Protein AF-E2BLA9-F1 (afdb_monomer_lite)

Sequence (114 aa):
MPVQHEDEDEDHLRWKQNCNKCFEEPPFKMKCKNIPESCQATRILGRRYTLTTTSHKYLEIGLNVQSVSVVEIVLGDNRGKQLTLRIDTWGKLMENRGAIQRLLEVSKPSYFLL

Secondary structure (DSSP, 8-state):
-------SHHHHHHHHHHHHHTT-------------TT----EEEEEEEE-STT--EEEEEEEE-SSS-EEEEEEEETTS-EEEEPHHHHHHHHHTHHHHHHHHHHTS-S----

Radius of gyration: 19.77 Å; chains: 1; bounding box: 48×28×63 Å

pLDDT: mean 71.31, std 21.33, range [37.12, 95.44]

Structure (mmCIF, N/CA/C/O backbone):
data_AF-E2BLA9-F1
#
_entry.id   AF-E2BLA9-F1
#
loop_
_atom_site.group_PDB
_atom_site.id
_atom_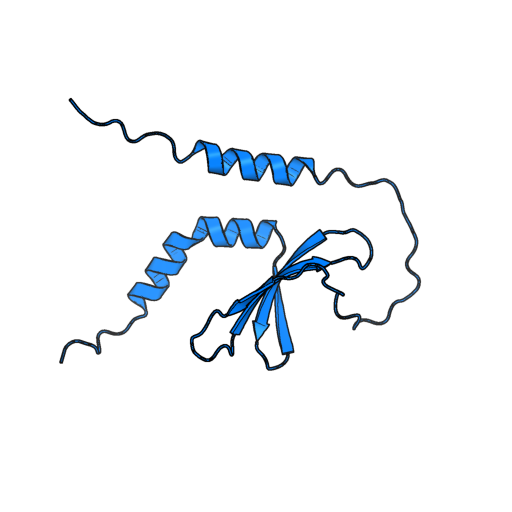site.type_symbol
_atom_site.label_atom_id
_atom_site.label_alt_id
_atom_site.label_comp_id
_atom_site.label_asym_id
_atom_site.label_entity_id
_atom_site.label_seq_id
_atom_site.pdbx_PDB_ins_code
_atom_site.Cartn_x
_atom_site.Cartn_y
_atom_site.Cartn_z
_atom_site.occupancy
_atom_site.B_iso_or_equiv
_atom_site.auth_seq_id
_atom_site.auth_comp_id
_atom_site.auth_asym_id
_atom_site.auth_atom_id
_atom_site.pdbx_PDB_model_num
ATOM 1 N N . MET A 1 1 ? 31.770 11.063 27.286 1.00 38.69 1 MET A N 1
ATOM 2 C CA . MET A 1 1 ? 31.932 11.026 25.817 1.00 38.69 1 MET A CA 1
ATOM 3 C C . MET A 1 1 ? 30.541 11.089 25.205 1.00 38.69 1 MET A C 1
ATOM 5 O O . MET A 1 1 ? 29.700 10.338 25.691 1.00 38.69 1 MET A O 1
ATOM 9 N N . PRO A 1 2 ? 30.247 11.994 24.257 1.00 37.59 2 PRO A N 1
ATOM 10 C CA . PRO A 1 2 ? 28.934 12.047 23.627 1.00 37.59 2 PRO A CA 1
ATOM 11 C C . PRO A 1 2 ? 28.841 10.948 22.561 1.00 37.59 2 PRO A C 1
ATOM 13 O O . PRO A 1 2 ? 29.771 10.763 21.778 1.00 37.59 2 PRO A O 1
ATOM 16 N N . VAL A 1 3 ? 27.741 10.198 22.568 1.00 42.75 3 VAL A N 1
ATOM 17 C CA . VAL A 1 3 ? 27.411 9.227 21.520 1.00 42.75 3 VAL A CA 1
ATOM 18 C C . VAL A 1 3 ? 26.895 10.028 20.331 1.00 42.75 3 VAL A C 1
ATOM 20 O O . VAL A 1 3 ? 25.857 10.678 20.432 1.00 42.75 3 VAL A O 1
ATOM 23 N N . GLN A 1 4 ? 27.661 10.039 19.243 1.00 42.09 4 GLN A N 1
ATOM 24 C CA . GLN A 1 4 ? 27.225 10.602 17.971 1.00 42.09 4 GLN A CA 1
ATOM 25 C C . GLN A 1 4 ? 26.134 9.689 17.410 1.00 42.09 4 GLN A C 1
ATOM 27 O O . GLN A 1 4 ? 26.346 8.489 17.249 1.00 42.09 4 GLN A O 1
ATOM 32 N N . HIS A 1 5 ? 24.952 10.260 17.197 1.00 50.66 5 HIS A N 1
ATOM 33 C CA . HIS A 1 5 ? 23.835 9.625 16.516 1.00 50.66 5 HIS A CA 1
ATOM 34 C C . HIS A 1 5 ? 23.743 10.278 15.141 1.00 50.66 5 HIS A C 1
ATOM 36 O O . HIS A 1 5 ? 23.049 11.271 14.958 1.00 50.66 5 HIS A O 1
ATOM 42 N N . GLU A 1 6 ? 24.506 9.755 14.197 1.00 51.50 6 GLU A N 1
ATOM 43 C CA . GLU A 1 6 ? 24.496 10.148 12.791 1.00 51.50 6 GLU A CA 1
ATOM 44 C C . GLU A 1 6 ? 24.567 8.824 12.028 1.00 51.50 6 GLU A C 1
ATOM 46 O O . GLU A 1 6 ? 25.420 8.025 12.393 1.00 51.50 6 GLU A O 1
ATOM 51 N N . ASP A 1 7 ? 23.585 8.551 11.149 1.00 45.03 7 ASP A N 1
ATOM 52 C CA . ASP A 1 7 ? 23.607 7.559 10.038 1.00 45.03 7 ASP A CA 1
ATOM 53 C C . ASP A 1 7 ? 22.190 7.109 9.563 1.00 45.03 7 ASP A C 1
ATOM 55 O O . ASP A 1 7 ? 22.020 5.996 9.069 1.00 45.03 7 ASP A O 1
ATOM 59 N N . GLU A 1 8 ? 21.131 7.934 9.659 1.00 51.69 8 GLU A N 1
ATOM 60 C CA . GLU A 1 8 ? 19.792 7.557 9.129 1.00 51.69 8 GLU A CA 1
ATOM 61 C C . GLU A 1 8 ? 19.390 8.244 7.804 1.00 51.69 8 GLU A C 1
ATOM 63 O O . GLU A 1 8 ? 18.406 7.848 7.176 1.00 51.69 8 GLU A O 1
ATOM 68 N N . ASP A 1 9 ? 20.167 9.211 7.307 1.00 52.00 9 ASP A N 1
ATOM 69 C CA . ASP A 1 9 ? 19.772 10.014 6.135 1.00 52.00 9 ASP A CA 1
ATOM 70 C C . ASP A 1 9 ? 20.245 9.435 4.784 1.00 52.00 9 ASP A C 1
ATOM 72 O O . ASP A 1 9 ? 19.664 9.713 3.729 1.00 52.00 9 ASP A O 1
ATOM 76 N N . GLU A 1 10 ? 21.271 8.582 4.787 1.00 49.28 10 GLU A N 1
ATOM 77 C CA . GLU A 1 10 ? 21.926 8.103 3.561 1.00 49.28 10 GLU A CA 1
ATOM 78 C C . GLU A 1 10 ? 21.177 6.935 2.897 1.00 49.28 10 GLU A C 1
ATOM 80 O O . GLU A 1 10 ? 21.082 6.839 1.666 1.00 49.28 10 GLU A O 1
ATOM 85 N N . ASP A 1 11 ? 20.518 6.104 3.706 1.00 52.91 11 ASP A N 1
ATOM 86 C CA . ASP A 1 11 ? 19.618 5.057 3.224 1.00 52.91 11 ASP A CA 1
ATOM 87 C C . ASP A 1 11 ? 18.430 5.656 2.455 1.00 52.91 11 ASP A C 1
ATOM 89 O O . ASP A 1 11 ? 18.039 5.132 1.410 1.00 52.91 11 ASP A O 1
ATOM 93 N N . HIS A 1 12 ? 17.903 6.803 2.887 1.00 49.88 12 HIS A N 1
ATOM 94 C CA . HIS A 1 12 ? 16.748 7.437 2.250 1.00 49.88 12 HIS A CA 1
ATOM 95 C C . HIS A 1 12 ? 17.069 7.975 0.838 1.00 49.88 12 HIS A C 1
ATOM 97 O O . HIS A 1 12 ? 16.241 7.879 -0.077 1.00 49.88 12 HIS A O 1
ATOM 103 N N . LEU A 1 13 ? 18.290 8.484 0.613 1.00 48.28 13 LEU A N 1
ATOM 104 C CA . LEU A 1 13 ? 18.744 8.908 -0.719 1.00 48.28 13 LEU A CA 1
ATOM 105 C C . LEU A 1 13 ? 19.037 7.722 -1.648 1.00 48.28 13 LEU A C 1
ATOM 107 O O . LEU A 1 13 ? 18.740 7.794 -2.848 1.00 48.28 13 LEU A O 1
ATOM 111 N N . ARG A 1 14 ? 19.564 6.616 -1.108 1.00 41.25 14 ARG A N 1
ATOM 112 C CA . ARG A 1 14 ? 19.917 5.423 -1.892 1.00 41.25 14 ARG A CA 1
ATOM 113 C C . ARG A 1 14 ? 18.697 4.783 -2.563 1.00 41.25 14 ARG A C 1
ATOM 115 O O . ARG A 1 14 ? 18.773 4.388 -3.728 1.00 41.25 14 ARG A O 1
ATOM 122 N N . TRP A 1 15 ? 17.548 4.739 -1.884 1.00 39.53 15 TRP A N 1
ATOM 123 C CA . TRP A 1 15 ? 16.297 4.236 -2.477 1.00 39.53 15 TRP A CA 1
ATOM 124 C C . TRP A 1 15 ? 15.779 5.142 -3.601 1.00 39.53 15 TRP A C 1
ATOM 126 O O . TRP A 1 15 ? 15.344 4.649 -4.646 1.00 39.53 15 TRP A O 1
ATOM 136 N N . LYS A 1 16 ? 15.876 6.465 -3.423 1.00 41.22 16 LYS A N 1
ATOM 137 C CA . LYS A 1 16 ? 15.420 7.463 -4.404 1.00 41.22 16 LYS A CA 1
ATOM 138 C C . LYS A 1 16 ? 16.200 7.376 -5.721 1.00 41.22 16 LYS A C 1
ATOM 140 O O . LYS A 1 16 ? 15.602 7.446 -6.792 1.00 41.22 16 LYS A O 1
ATOM 145 N N . GLN A 1 17 ? 17.518 7.167 -5.655 1.00 46.84 17 GLN A N 1
ATOM 146 C CA . GLN A 1 17 ? 18.362 7.002 -6.847 1.00 46.84 17 GLN A CA 1
ATOM 147 C C . GLN A 1 17 ? 18.145 5.658 -7.555 1.00 46.84 17 GLN A C 1
ATOM 149 O O . GLN A 1 17 ? 18.127 5.616 -8.786 1.00 46.84 17 GLN A O 1
ATOM 154 N N . ASN A 1 18 ? 17.925 4.571 -6.809 1.00 41.34 18 ASN A N 1
ATOM 155 C CA . ASN A 1 18 ? 17.718 3.252 -7.410 1.00 41.34 18 ASN A CA 1
ATOM 156 C C . ASN A 1 18 ? 16.373 3.154 -8.158 1.00 41.34 18 ASN A C 1
ATOM 158 O O . ASN A 1 18 ? 16.286 2.499 -9.192 1.00 41.34 18 ASN A O 1
ATOM 162 N N . CYS A 1 19 ? 15.344 3.870 -7.690 1.00 48.12 19 CYS A N 1
ATOM 163 C CA . CYS A 1 19 ? 14.040 3.935 -8.356 1.00 48.12 19 CYS A CA 1
ATOM 164 C C . CYS A 1 19 ? 14.113 4.625 -9.729 1.00 48.12 19 CYS A C 1
ATOM 166 O O . CYS A 1 19 ? 13.494 4.163 -10.682 1.00 48.12 19 CYS A O 1
ATOM 168 N N . ASN A 1 20 ? 14.922 5.682 -9.855 1.00 42.53 20 ASN A N 1
ATOM 169 C CA . ASN A 1 20 ? 15.089 6.406 -11.119 1.00 42.53 20 ASN A CA 1
ATOM 170 C C . ASN A 1 20 ? 15.901 5.611 -12.154 1.00 42.53 20 ASN A C 1
ATOM 172 O O . ASN A 1 20 ? 15.654 5.736 -13.350 1.00 42.53 20 ASN A O 1
ATOM 176 N N . LYS A 1 21 ? 16.850 4.775 -11.712 1.00 37.12 21 LYS A N 1
ATOM 177 C CA . LYS A 1 21 ? 17.720 3.992 -12.606 1.00 37.12 21 LYS A CA 1
ATOM 178 C C . LYS A 1 21 ? 17.000 2.816 -13.284 1.00 37.12 21 LYS A C 1
ATOM 180 O O . LYS A 1 21 ? 17.413 2.389 -14.354 1.00 37.12 21 LYS A O 1
ATOM 185 N N . CYS A 1 22 ? 15.915 2.305 -12.700 1.00 43.59 22 CYS A N 1
ATOM 186 C CA . CYS A 1 22 ? 15.114 1.222 -13.287 1.00 43.59 22 CYS A CA 1
ATOM 187 C C . CYS A 1 22 ? 14.091 1.695 -14.340 1.00 43.59 22 CYS A C 1
ATOM 189 O O . CYS A 1 22 ? 13.369 0.865 -14.885 1.00 43.59 22 CYS A O 1
ATOM 191 N N . PHE A 1 23 ? 14.015 3.003 -14.612 1.00 43.12 23 PHE A N 1
ATOM 192 C CA . PHE A 1 23 ? 13.026 3.631 -15.496 1.00 43.12 23 PHE A CA 1
ATOM 193 C C . PHE A 1 23 ? 13.605 4.102 -16.843 1.00 43.12 23 PHE A C 1
ATOM 195 O O . PHE A 1 23 ? 13.030 4.979 -17.485 1.00 43.12 23 PHE A O 1
ATOM 202 N N . GLU A 1 24 ? 14.715 3.525 -17.313 1.00 41.25 24 GLU A N 1
ATOM 203 C CA . GLU A 1 24 ? 15.060 3.668 -18.732 1.00 41.25 24 GLU A CA 1
ATOM 204 C C . GLU A 1 24 ? 14.022 2.904 -19.569 1.00 41.25 24 GLU A C 1
ATOM 206 O O . GLU A 1 24 ? 13.953 1.674 -19.546 1.00 41.25 24 GLU A O 1
ATOM 211 N N . GLU A 1 25 ? 13.149 3.653 -20.251 1.00 47.97 25 GLU A N 1
ATOM 212 C CA . GLU A 1 25 ? 12.083 3.116 -21.098 1.00 47.97 25 GLU A CA 1
ATOM 213 C C . GLU A 1 25 ? 12.666 2.193 -22.189 1.00 47.97 25 GLU A C 1
ATOM 215 O O . GLU A 1 25 ? 13.474 2.642 -23.008 1.00 47.97 25 GLU A O 1
ATOM 220 N N . PRO A 1 26 ? 12.250 0.914 -22.276 1.00 51.53 26 PRO A N 1
ATOM 221 C CA . PRO A 1 26 ? 12.643 0.056 -23.387 1.00 51.53 26 PRO A CA 1
ATOM 222 C C . PRO A 1 26 ? 11.980 0.540 -24.690 1.00 51.53 26 PRO A C 1
ATOM 224 O O . PRO A 1 26 ? 10.782 0.844 -24.692 1.00 51.53 26 PRO A O 1
ATOM 227 N N . PRO A 1 27 ? 12.681 0.541 -25.839 1.00 46.47 27 PRO A N 1
ATOM 228 C CA . PRO A 1 27 ? 12.143 1.055 -27.089 1.00 46.47 27 PRO A CA 1
ATOM 229 C C . PRO A 1 27 ? 11.333 -0.032 -27.806 1.00 46.47 27 PRO A C 1
ATOM 231 O O . PRO A 1 27 ? 11.725 -0.499 -28.869 1.00 46.47 27 PRO A O 1
ATOM 234 N N . PHE A 1 28 ? 10.197 -0.465 -27.258 1.00 48.72 28 PHE A N 1
ATOM 235 C CA . PHE A 1 28 ? 9.350 -1.448 -27.945 1.00 48.72 28 PHE A CA 1
ATOM 236 C C . PHE A 1 28 ? 7.884 -1.021 -27.949 1.00 48.72 28 PHE A C 1
ATOM 238 O O . PHE A 1 28 ? 7.099 -1.326 -27.055 1.00 48.72 28 PHE A O 1
ATOM 245 N N . LYS A 1 29 ? 7.497 -0.307 -29.015 1.00 46.00 29 LYS A N 1
ATOM 246 C CA . LYS A 1 29 ? 6.095 0.006 -29.314 1.00 46.00 29 LYS A CA 1
ATOM 247 C C . LYS A 1 29 ? 5.385 -1.240 -29.843 1.00 46.00 29 LYS A C 1
ATOM 249 O O . LYS A 1 29 ? 5.327 -1.456 -31.051 1.00 46.00 29 LYS A O 1
ATOM 254 N N . MET A 1 30 ? 4.796 -2.031 -28.953 1.00 51.00 30 MET A N 1
ATOM 255 C CA . MET A 1 30 ? 3.826 -3.055 -29.339 1.00 51.00 30 MET A CA 1
ATOM 256 C C . MET A 1 30 ? 2.416 -2.457 -29.240 1.00 51.00 30 MET A C 1
ATOM 258 O O . MET A 1 30 ? 1.978 -2.028 -28.177 1.00 51.00 30 MET A O 1
ATOM 262 N N . LYS A 1 31 ? 1.719 -2.340 -30.378 1.00 37.50 31 LYS A N 1
ATOM 263 C CA . LYS A 1 31 ? 0.366 -1.762 -30.443 1.00 37.50 31 LYS A CA 1
ATOM 264 C C . LYS A 1 31 ? -0.647 -2.707 -29.786 1.00 37.50 31 LYS A C 1
ATOM 266 O O . LYS A 1 31 ? -1.003 -3.724 -30.379 1.00 37.50 31 LYS A O 1
ATOM 271 N N . CYS A 1 32 ? -1.169 -2.329 -28.622 1.00 44.06 32 CYS A N 1
ATOM 272 C CA . CYS A 1 32 ? -2.324 -2.984 -28.013 1.00 44.06 32 CYS A CA 1
ATOM 273 C C . CYS A 1 32 ? -3.599 -2.586 -28.773 1.00 44.06 32 CYS A C 1
ATOM 275 O O . CYS A 1 32 ? -4.022 -1.432 -28.746 1.00 44.06 32 CYS A O 1
ATOM 277 N N . LYS A 1 33 ? -4.201 -3.538 -29.493 1.00 41.78 33 LYS A N 1
ATOM 278 C CA . LYS A 1 33 ? -5.538 -3.381 -30.077 1.00 41.78 33 LYS A CA 1
ATOM 279 C C . LYS A 1 33 ? -6.566 -3.534 -28.951 1.00 41.78 33 LYS A C 1
ATOM 281 O O . LYS A 1 33 ? -6.621 -4.599 -28.353 1.00 41.78 33 LYS A O 1
ATOM 286 N N . ASN A 1 34 ? -7.325 -2.467 -28.685 1.00 52.78 34 ASN A N 1
ATOM 287 C CA . ASN A 1 34 ? -8.587 -2.399 -27.930 1.00 52.78 34 ASN A CA 1
ATOM 288 C C . ASN A 1 34 ? -8.817 -3.533 -26.913 1.00 52.78 34 ASN A C 1
ATOM 290 O O . ASN A 1 34 ? -9.543 -4.485 -27.198 1.00 52.78 34 ASN A O 1
ATOM 294 N N . ILE A 1 35 ? -8.230 -3.412 -25.722 1.00 48.72 35 ILE A N 1
ATOM 295 C CA . ILE A 1 35 ? -8.643 -4.216 -24.568 1.00 48.72 35 ILE A CA 1
ATOM 296 C C . ILE A 1 35 ? -9.747 -3.414 -23.863 1.00 48.72 35 ILE A C 1
ATOM 298 O O . ILE A 1 35 ? -9.485 -2.269 -23.491 1.00 48.72 35 ILE A O 1
ATOM 302 N N . PRO A 1 36 ? -10.974 -3.947 -23.717 1.00 38.69 36 PRO A N 1
ATOM 303 C CA . PRO A 1 36 ? -12.027 -3.256 -22.987 1.00 38.69 36 PRO A CA 1
ATOM 304 C C . PRO A 1 36 ? -11.587 -3.020 -21.538 1.00 38.69 36 PRO A C 1
ATOM 306 O O . PRO A 1 36 ? -10.995 -3.891 -20.897 1.00 38.69 36 PRO A O 1
ATOM 309 N N . GLU A 1 37 ? -11.864 -1.812 -21.053 1.00 50.75 37 GLU A N 1
ATOM 310 C CA . GLU A 1 37 ? -11.577 -1.302 -19.713 1.00 50.75 37 GLU A CA 1
ATOM 311 C C . GLU A 1 37 ? -12.234 -2.157 -18.614 1.00 50.75 37 GLU A C 1
ATOM 313 O O . GLU A 1 37 ? -13.254 -1.782 -18.053 1.00 50.75 37 GLU A O 1
ATOM 318 N N . SER A 1 38 ? -11.667 -3.319 -18.284 1.00 44.19 38 SER A N 1
ATOM 319 C CA . SER A 1 38 ? -11.858 -3.978 -16.982 1.00 44.19 38 SER A CA 1
ATOM 320 C C . SER A 1 38 ? -10.904 -5.154 -16.744 1.00 44.19 38 SER A C 1
ATOM 322 O O . SER A 1 38 ? -11.226 -6.052 -15.958 1.00 44.19 38 SER A O 1
ATOM 324 N N . CYS A 1 39 ? -9.748 -5.222 -17.410 1.00 46.88 39 CYS A N 1
ATOM 325 C CA . CYS A 1 39 ? -8.771 -6.247 -17.060 1.00 46.88 39 CYS A CA 1
ATOM 326 C C . CYS A 1 39 ? -8.206 -5.903 -15.682 1.00 46.88 39 CYS A C 1
ATOM 328 O O . CYS A 1 39 ? -7.276 -5.108 -15.573 1.00 46.88 39 CYS A O 1
ATOM 330 N N . GLN A 1 40 ? -8.788 -6.495 -14.634 1.00 53.81 40 GLN A N 1
ATOM 331 C CA . GLN A 1 40 ? -8.174 -6.584 -13.317 1.00 53.81 40 GLN A CA 1
ATOM 332 C C . GLN A 1 40 ? -6.703 -6.931 -13.541 1.00 53.81 40 GLN A C 1
ATOM 334 O O . GLN A 1 40 ? -6.394 -7.993 -14.090 1.00 53.81 40 GLN A O 1
ATOM 339 N N . ALA A 1 41 ? -5.817 -5.982 -13.235 1.00 57.59 41 ALA A N 1
ATOM 340 C CA . ALA A 1 41 ? -4.382 -6.173 -13.329 1.00 57.59 41 ALA A CA 1
ATOM 341 C C . ALA A 1 41 ? -4.050 -7.506 -12.659 1.00 57.59 41 ALA A C 1
ATOM 343 O O . ALA A 1 41 ? -4.314 -7.689 -11.469 1.00 57.59 41 ALA A O 1
ATOM 344 N N . THR A 1 42 ? -3.570 -8.476 -13.438 1.00 69.75 42 THR A N 1
ATOM 345 C CA . THR A 1 42 ? -3.175 -9.764 -12.873 1.00 69.75 42 THR A CA 1
ATOM 346 C C . THR A 1 42 ? -1.895 -9.509 -12.095 1.00 69.75 42 THR A C 1
ATOM 348 O O . THR A 1 42 ? -0.831 -9.335 -12.689 1.00 69.75 42 THR A O 1
ATOM 351 N N . ARG A 1 43 ? -2.019 -9.413 -10.768 1.00 83.31 43 ARG A N 1
ATOM 352 C CA . ARG A 1 43 ? -0.885 -9.249 -9.863 1.00 83.31 43 ARG A CA 1
ATOM 353 C C . ARG A 1 43 ? -0.357 -10.621 -9.483 1.00 83.31 43 ARG A C 1
ATOM 355 O O . ARG A 1 43 ? -1.044 -11.399 -8.825 1.00 83.31 43 ARG A O 1
ATOM 362 N N . ILE A 1 44 ? 0.863 -10.917 -9.906 1.00 88.00 44 ILE A N 1
ATOM 363 C CA . ILE A 1 44 ? 1.586 -12.120 -9.496 1.00 88.00 44 ILE A CA 1
ATOM 364 C C . ILE A 1 44 ? 2.546 -11.782 -8.359 1.00 88.00 44 ILE A C 1
ATOM 366 O O . ILE A 1 44 ? 2.905 -10.621 -8.156 1.00 88.00 44 ILE A O 1
ATOM 370 N N . LEU A 1 45 ? 2.966 -12.804 -7.608 1.00 88.44 45 LEU A N 1
ATOM 371 C CA . LEU A 1 45 ? 3.893 -12.657 -6.476 1.00 88.44 45 LEU A CA 1
ATOM 372 C C . LEU A 1 45 ? 3.416 -11.630 -5.429 1.00 88.44 45 LEU A C 1
ATOM 374 O O . LEU A 1 45 ? 4.219 -11.037 -4.711 1.00 88.44 45 LEU A O 1
ATOM 378 N N . GLY A 1 46 ? 2.100 -11.410 -5.362 1.00 89.94 46 GLY A N 1
ATOM 379 C CA . GLY A 1 46 ? 1.489 -10.439 -4.473 1.00 89.94 46 GLY A CA 1
ATOM 380 C C . GLY A 1 46 ? 1.484 -10.909 -3.023 1.00 89.94 46 GLY A C 1
ATOM 381 O O . GLY A 1 46 ? 1.195 -12.073 -2.738 1.00 89.94 46 GLY A O 1
ATOM 382 N N . ARG A 1 47 ? 1.742 -9.991 -2.089 1.00 93.88 47 ARG A N 1
ATOM 383 C CA . ARG A 1 47 ? 1.509 -10.202 -0.658 1.00 93.88 47 ARG A CA 1
ATOM 384 C C . ARG A 1 47 ? 0.474 -9.213 -0.142 1.00 93.88 47 ARG A C 1
ATOM 386 O O . ARG A 1 47 ? 0.607 -8.006 -0.336 1.00 93.88 47 ARG A O 1
ATOM 393 N N . ARG A 1 48 ? -0.546 -9.744 0.539 1.00 93.44 48 ARG A N 1
ATOM 394 C CA . ARG A 1 48 ? -1.623 -8.967 1.158 1.00 93.44 48 ARG A CA 1
ATOM 395 C C . ARG A 1 48 ? -1.386 -8.822 2.660 1.00 93.44 48 ARG A C 1
ATOM 397 O O . ARG A 1 48 ? -1.210 -9.815 3.361 1.00 93.44 48 ARG A O 1
ATOM 404 N N . TYR A 1 49 ? -1.430 -7.588 3.142 1.00 94.00 49 TYR A N 1
ATOM 405 C CA . TYR A 1 49 ? -1.271 -7.191 4.536 1.00 94.00 49 TYR A CA 1
ATOM 406 C C . TYR A 1 49 ? -2.587 -6.609 5.046 1.00 94.00 49 TYR A C 1
ATOM 408 O O . TYR A 1 49 ? -3.151 -5.689 4.453 1.00 94.00 49 TYR A O 1
ATOM 416 N N . THR A 1 50 ? -3.107 -7.146 6.143 1.00 95.44 50 THR A N 1
ATOM 417 C CA . THR A 1 50 ? -4.339 -6.654 6.769 1.00 95.44 50 THR A CA 1
ATOM 418 C C . THR A 1 50 ? -4.071 -5.335 7.486 1.00 95.44 50 THR A C 1
ATOM 420 O O . THR A 1 50 ? -3.192 -5.267 8.340 1.00 95.44 50 THR A O 1
ATOM 423 N N . LEU A 1 51 ? -4.846 -4.294 7.175 1.00 92.38 51 LEU A N 1
ATOM 424 C CA . LEU A 1 51 ? -4.688 -2.963 7.787 1.00 92.38 51 LEU A CA 1
ATOM 425 C C . LEU A 1 51 ? -5.601 -2.737 8.997 1.00 92.38 51 LEU A C 1
ATOM 427 O O . LEU A 1 51 ? -5.516 -1.716 9.668 1.00 92.38 51 LEU A O 1
ATOM 431 N N . THR A 1 52 ? -6.527 -3.660 9.242 1.00 90.06 52 THR A N 1
ATOM 432 C CA . THR A 1 52 ? -7.546 -3.558 10.294 1.00 90.06 52 THR A CA 1
ATOM 433 C C . THR A 1 52 ? -7.660 -4.893 11.008 1.00 90.06 52 THR A C 1
ATOM 435 O O . THR A 1 52 ? -7.450 -5.933 10.386 1.00 90.06 52 THR A O 1
ATOM 438 N N . THR A 1 53 ? -8.038 -4.875 12.287 1.00 90.88 53 THR A N 1
ATOM 439 C CA . THR A 1 53 ? -8.285 -6.090 13.087 1.00 90.88 53 THR A CA 1
ATOM 440 C C . THR A 1 53 ? -9.358 -6.975 12.458 1.00 90.88 53 THR A C 1
ATOM 442 O O . THR A 1 53 ? -9.224 -8.192 12.406 1.00 90.88 53 THR A O 1
ATOM 445 N N . THR A 1 54 ? -10.390 -6.355 11.886 1.00 92.44 54 THR A N 1
ATOM 446 C CA . THR A 1 54 ? -11.472 -7.034 11.162 1.00 92.44 54 THR A CA 1
ATOM 447 C C . THR A 1 54 ? -11.070 -7.496 9.762 1.00 92.44 54 THR A C 1
ATOM 449 O O . THR A 1 54 ? -11.887 -8.078 9.053 1.00 92.44 54 THR A O 1
ATOM 452 N N . SER A 1 55 ? -9.832 -7.224 9.329 1.00 88.56 55 SER A N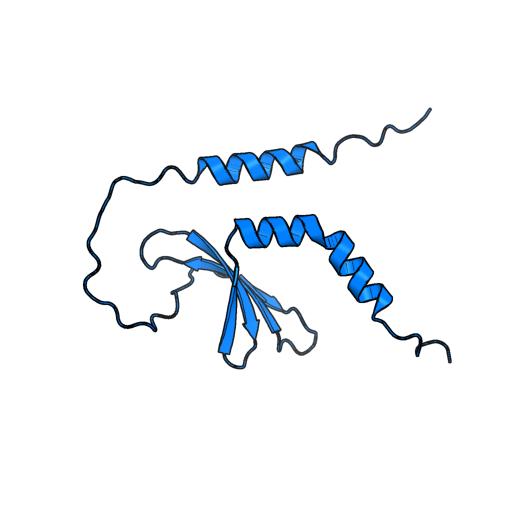 1
ATOM 453 C CA . SER A 1 55 ? -9.307 -7.573 8.002 1.00 88.56 55 SER A CA 1
ATOM 454 C C . SER A 1 55 ? -10.159 -7.060 6.831 1.00 88.56 55 SER A C 1
ATOM 456 O O . SER A 1 55 ? -10.085 -7.594 5.723 1.00 88.56 55 SER A O 1
ATOM 458 N N . HIS A 1 56 ? -10.978 -6.024 7.056 1.00 91.81 56 HIS A N 1
ATOM 459 C CA . HIS A 1 56 ? -11.862 -5.466 6.032 1.00 91.81 56 HIS A CA 1
ATOM 460 C C . HIS A 1 56 ? -11.097 -4.628 5.004 1.00 91.81 56 HIS A C 1
ATOM 462 O O . HIS A 1 56 ? -11.471 -4.600 3.834 1.00 91.81 56 HIS A O 1
ATOM 468 N N . LYS A 1 57 ? -10.025 -3.962 5.449 1.00 94.75 57 LYS A N 1
ATOM 469 C CA . LYS A 1 57 ? -9.094 -3.188 4.620 1.00 94.75 57 LYS A CA 1
ATOM 470 C C . LYS A 1 57 ? -7.746 -3.897 4.522 1.00 94.75 57 LYS A C 1
ATOM 472 O O . LYS A 1 57 ? -7.292 -4.500 5.501 1.00 94.75 57 LYS A O 1
ATOM 477 N N . TYR A 1 58 ? -7.090 -3.769 3.376 1.00 94.25 58 TYR A N 1
ATOM 478 C CA . TYR A 1 58 ? -5.799 -4.389 3.105 1.00 94.25 58 TYR A CA 1
ATOM 479 C C . TYR A 1 58 ? -4.867 -3.488 2.288 1.00 94.25 58 TYR A C 1
ATOM 481 O O . TYR A 1 58 ? -5.311 -2.605 1.556 1.00 94.25 58 TYR A O 1
ATOM 489 N N . LEU A 1 59 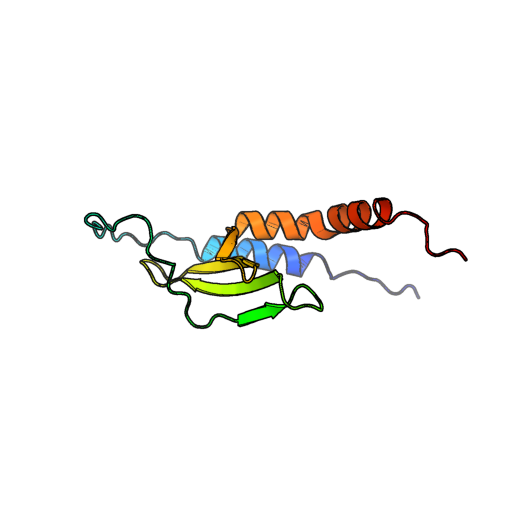? -3.570 -3.753 2.416 1.00 93.69 59 LEU A N 1
ATOM 490 C CA . LEU A 1 59 ? -2.507 -3.295 1.530 1.00 93.69 59 LEU A CA 1
ATOM 491 C C . LEU A 1 59 ? -2.000 -4.507 0.748 1.00 93.69 59 LEU A C 1
ATOM 493 O O . LEU A 1 59 ? -1.693 -5.533 1.346 1.00 93.69 59 LEU A O 1
ATOM 497 N N . GLU A 1 60 ? -1.905 -4.414 -0.566 1.00 93.62 60 GLU A N 1
ATOM 498 C CA . GLU A 1 60 ? -1.356 -5.461 -1.422 1.00 93.62 60 GLU A CA 1
ATOM 499 C C . GLU A 1 60 ? -0.167 -4.910 -2.200 1.00 93.62 60 GLU A C 1
ATOM 501 O O . GLU A 1 60 ? -0.258 -3.837 -2.789 1.00 93.62 60 GLU A O 1
ATOM 506 N N . ILE A 1 61 ? 0.950 -5.633 -2.180 1.00 92.38 61 ILE A N 1
ATOM 507 C CA . ILE A 1 61 ? 2.150 -5.306 -2.957 1.00 92.38 61 ILE A CA 1
ATOM 508 C C . ILE A 1 61 ? 2.410 -6.488 -3.878 1.00 92.38 61 ILE A C 1
ATOM 510 O O . ILE A 1 61 ? 2.553 -7.603 -3.381 1.00 92.38 61 ILE A O 1
ATOM 514 N N . GLY A 1 62 ? 2.459 -6.271 -5.190 1.00 91.00 62 GLY A N 1
ATOM 515 C CA . GLY A 1 62 ? 2.653 -7.342 -6.172 1.00 91.00 62 GLY A CA 1
ATOM 516 C C . GLY A 1 62 ? 3.179 -6.837 -7.510 1.00 91.00 62 GLY A C 1
ATOM 517 O O . GLY A 1 62 ? 3.329 -5.635 -7.706 1.00 91.00 62 GLY A O 1
ATOM 518 N N . LEU A 1 63 ? 3.471 -7.756 -8.432 1.00 89.38 63 LEU A N 1
ATOM 519 C CA . LEU A 1 63 ? 3.915 -7.426 -9.788 1.00 89.38 63 LEU A CA 1
ATOM 520 C C . LEU A 1 63 ? 2.741 -7.484 -10.762 1.00 89.38 63 LEU A C 1
ATOM 522 O O . LEU A 1 63 ? 2.155 -8.550 -10.954 1.00 89.38 63 LEU A O 1
ATOM 526 N N . ASN A 1 64 ? 2.425 -6.366 -11.410 1.00 86.75 64 ASN A N 1
ATOM 527 C CA . ASN A 1 64 ? 1.501 -6.343 -12.540 1.00 86.75 64 ASN A CA 1
ATOM 528 C C . ASN A 1 64 ? 2.252 -6.722 -13.822 1.00 86.75 64 ASN A C 1
ATOM 530 O O . ASN A 1 64 ? 3.254 -6.095 -14.150 1.00 86.75 64 ASN A O 1
ATOM 534 N N . VAL A 1 65 ? 1.759 -7.737 -14.538 1.00 81.88 65 VAL A N 1
ATOM 535 C CA . VAL A 1 65 ? 2.392 -8.304 -15.744 1.00 81.88 65 VAL A CA 1
ATOM 536 C C . VAL A 1 65 ? 1.627 -8.034 -17.046 1.00 81.88 65 VAL A C 1
ATOM 538 O O . VAL A 1 65 ? 1.906 -8.664 -18.060 1.00 81.88 65 VAL A O 1
ATOM 541 N N . GLN A 1 66 ? 0.663 -7.106 -17.064 1.00 74.38 66 GLN A N 1
ATOM 542 C CA . GLN A 1 66 ? -0.162 -6.852 -18.258 1.00 74.38 66 GLN A CA 1
ATOM 543 C C . GLN A 1 66 ? 0.602 -6.314 -19.479 1.00 74.38 66 GLN A C 1
ATOM 545 O O . GLN A 1 66 ? 0.103 -6.433 -20.597 1.00 74.38 66 GLN A O 1
ATOM 550 N N . SER A 1 67 ? 1.780 -5.707 -19.315 1.00 65.25 67 SER A N 1
ATOM 551 C CA . SER A 1 67 ? 2.603 -5.243 -20.450 1.00 65.25 67 SER A CA 1
ATOM 552 C C . SER A 1 67 ? 4.078 -5.111 -20.078 1.00 65.25 67 SER A C 1
ATOM 554 O O . SER A 1 67 ? 4.942 -5.669 -20.744 1.00 65.25 67 SER A O 1
ATOM 556 N N . VAL A 1 68 ? 4.358 -4.408 -18.982 1.00 72.00 68 VAL A N 1
ATOM 557 C CA . VAL A 1 68 ? 5.681 -4.291 -18.362 1.00 72.00 68 VAL A CA 1
ATOM 558 C C . VAL A 1 68 ? 5.516 -4.733 -16.918 1.00 72.00 68 VAL A C 1
ATOM 560 O O . VAL A 1 68 ? 4.566 -4.306 -16.265 1.00 72.00 68 VAL A O 1
ATOM 563 N N . SER A 1 69 ? 6.415 -5.592 -16.439 1.00 81.75 69 SER A N 1
ATOM 564 C CA . SER A 1 69 ? 6.409 -6.046 -15.049 1.00 81.75 69 SER A CA 1
ATOM 565 C C . SER A 1 69 ? 6.723 -4.873 -14.123 1.00 81.75 69 SER A C 1
ATOM 567 O O . SER A 1 69 ? 7.882 -4.486 -13.988 1.00 81.75 69 SER A O 1
ATOM 569 N N . VAL A 1 70 ? 5.697 -4.301 -13.494 1.00 84.25 70 VAL A N 1
ATOM 570 C CA . VAL A 1 70 ? 5.829 -3.161 -12.575 1.00 84.25 70 VAL A CA 1
ATOM 571 C C . VAL A 1 70 ? 5.331 -3.558 -11.191 1.00 84.25 70 VAL A C 1
ATOM 573 O O . VAL A 1 70 ? 4.332 -4.265 -11.057 1.00 84.25 70 VAL A O 1
ATOM 576 N N . VAL A 1 71 ? 6.027 -3.096 -10.152 1.00 86.75 71 VAL A N 1
ATOM 577 C CA . VAL A 1 71 ? 5.553 -3.219 -8.769 1.00 86.75 71 VAL A CA 1
ATOM 578 C C . VAL A 1 71 ? 4.357 -2.291 -8.572 1.00 86.75 71 VAL A C 1
ATOM 580 O O . VAL A 1 71 ? 4.475 -1.074 -8.704 1.00 86.75 71 VAL A O 1
ATOM 583 N N . GLU A 1 72 ? 3.215 -2.865 -8.215 1.00 89.62 72 GLU A N 1
ATOM 584 C CA . GLU A 1 72 ? 2.017 -2.139 -7.811 1.00 89.62 72 GLU A CA 1
ATOM 585 C C . GLU A 1 72 ? 1.820 -2.214 -6.301 1.00 89.62 72 GLU A C 1
ATOM 587 O O . GLU A 1 72 ? 2.003 -3.263 -5.678 1.00 89.62 72 GLU A O 1
ATOM 592 N N . ILE A 1 73 ? 1.389 -1.091 -5.728 1.00 92.12 73 ILE A N 1
ATOM 593 C CA . ILE A 1 73 ? 0.983 -0.976 -4.331 1.00 92.12 73 ILE A CA 1
ATOM 594 C C . ILE A 1 73 ? -0.498 -0.613 -4.328 1.00 92.12 73 ILE A C 1
ATOM 596 O O . ILE A 1 73 ? -0.889 0.394 -4.913 1.00 92.12 73 ILE A O 1
ATOM 600 N N . VAL A 1 74 ? -1.338 -1.417 -3.686 1.00 92.62 74 VAL A N 1
ATOM 601 C CA . VAL A 1 74 ? -2.794 -1.248 -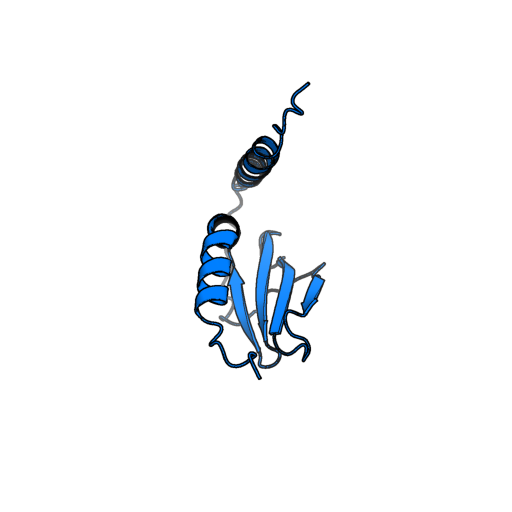3.719 1.00 92.62 74 VAL A CA 1
ATOM 602 C C . VAL A 1 74 ? -3.361 -1.200 -2.315 1.00 92.62 74 VAL A C 1
ATOM 604 O O . VAL A 1 74 ? -3.157 -2.107 -1.515 1.00 92.62 74 VAL A O 1
ATOM 607 N N . LEU A 1 75 ? -4.130 -0.155 -2.028 1.00 94.38 75 LEU A N 1
ATOM 608 C CA . LEU A 1 75 ? -4.994 -0.085 -0.856 1.00 94.38 75 LEU A CA 1
ATOM 609 C C . LEU A 1 75 ? -6.386 -0.545 -1.262 1.00 94.38 75 LEU A C 1
ATOM 611 O O . LEU A 1 75 ? -6.991 0.052 -2.147 1.00 94.38 75 LEU A O 1
ATOM 615 N N . GLY A 1 76 ? -6.914 -1.581 -0.625 1.00 94.19 76 GLY A N 1
ATOM 616 C CA . GLY A 1 76 ? -8.227 -2.105 -0.976 1.00 94.19 76 GLY A CA 1
ATOM 617 C C . GLY A 1 76 ? -9.092 -2.489 0.210 1.00 94.19 76 GLY A C 1
ATOM 618 O O . GLY A 1 76 ? -8.660 -2.478 1.366 1.00 94.19 76 GLY A O 1
ATOM 619 N N . ASP A 1 77 ? -10.341 -2.824 -0.091 1.00 94.19 77 ASP A N 1
ATOM 620 C CA . ASP A 1 77 ? -11.271 -3.443 0.841 1.00 94.19 77 ASP A CA 1
ATOM 621 C C . ASP A 1 77 ? -11.910 -4.711 0.260 1.00 94.19 77 ASP A C 1
ATOM 623 O O . ASP A 1 77 ? -11.888 -4.974 -0.945 1.00 94.19 77 ASP A O 1
ATOM 627 N N . ASN A 1 78 ? -12.501 -5.525 1.133 1.00 91.19 78 ASN A N 1
ATOM 628 C CA . ASN A 1 78 ? -13.158 -6.771 0.724 1.00 91.19 78 ASN A CA 1
ATOM 629 C C . ASN A 1 78 ? -14.474 -6.541 -0.052 1.00 91.19 78 ASN A C 1
ATOM 631 O O . ASN A 1 78 ? -15.143 -7.506 -0.408 1.00 91.19 78 ASN A O 1
ATOM 635 N N . ARG A 1 79 ? -14.866 -5.284 -0.312 1.00 91.94 79 ARG A N 1
ATOM 636 C CA . ARG A 1 79 ? -16.027 -4.923 -1.142 1.00 91.94 79 ARG A CA 1
ATOM 637 C C . ARG A 1 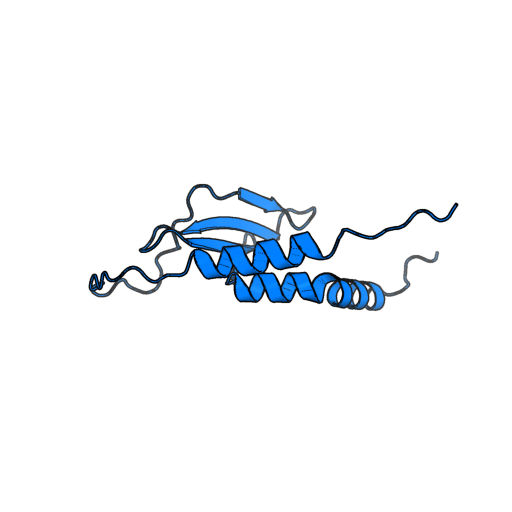79 ? -15.631 -4.618 -2.586 1.00 91.94 79 ARG A C 1
ATOM 639 O O . ARG A 1 79 ? -16.477 -4.187 -3.365 1.00 91.94 79 ARG A O 1
ATOM 646 N N . GLY A 1 80 ? -14.359 -4.818 -2.932 1.00 86.62 80 GLY A N 1
ATOM 647 C CA . GLY A 1 80 ? -13.835 -4.585 -4.272 1.00 86.62 80 GLY A CA 1
ATOM 648 C C . GLY A 1 80 ? -13.425 -3.138 -4.534 1.00 86.62 80 GLY A C 1
ATOM 649 O O . GLY A 1 80 ? -13.092 -2.817 -5.672 1.00 86.62 80 GLY A O 1
ATOM 650 N N . LYS A 1 81 ? -13.409 -2.256 -3.522 1.00 91.81 81 LYS A N 1
ATOM 651 C CA . LYS A 1 81 ? -12.822 -0.923 -3.695 1.00 91.81 81 LYS A CA 1
ATOM 652 C C . LYS A 1 81 ? -11.313 -1.042 -3.620 1.00 91.81 81 LYS A C 1
ATOM 654 O O . LYS A 1 81 ? -10.788 -1.617 -2.671 1.00 91.81 81 LYS A O 1
ATOM 659 N N . GLN A 1 82 ? -10.625 -0.487 -4.610 1.00 92.19 82 GLN A N 1
ATOM 660 C CA . GLN A 1 82 ? -9.171 -0.514 -4.698 1.00 92.19 82 GLN A CA 1
ATOM 661 C C . GLN A 1 82 ? -8.653 0.851 -5.146 1.00 92.19 82 GLN A C 1
ATOM 663 O O . GLN A 1 82 ? -9.238 1.501 -6.009 1.00 92.19 82 GLN A O 1
ATOM 668 N N . LEU A 1 83 ? -7.551 1.273 -4.541 1.00 91.94 83 LEU A N 1
ATOM 669 C CA . LEU A 1 83 ? -6.775 2.446 -4.893 1.00 91.94 83 LEU A CA 1
ATOM 670 C C . LEU A 1 83 ? -5.350 1.983 -5.186 1.00 91.94 83 LEU A C 1
ATOM 672 O O . LEU A 1 83 ? -4.621 1.590 -4.274 1.00 91.94 83 LEU A O 1
ATOM 676 N N . THR A 1 84 ? -4.964 2.034 -6.457 1.00 89.94 84 THR A N 1
ATOM 677 C CA . THR A 1 84 ? -3.598 1.740 -6.895 1.00 89.94 84 THR A CA 1
ATOM 678 C C . THR A 1 84 ? -2.730 2.977 -6.714 1.00 89.94 84 THR A C 1
ATOM 680 O O . THR A 1 84 ? -3.039 4.051 -7.231 1.00 89.94 84 THR A O 1
ATOM 683 N N . LEU A 1 85 ? -1.639 2.829 -5.975 1.00 88.88 85 LEU A N 1
ATOM 684 C CA . LEU A 1 85 ? -0.654 3.869 -5.734 1.00 88.88 85 LEU A CA 1
ATOM 685 C C . LEU A 1 85 ? 0.513 3.680 -6.697 1.00 88.88 85 LEU A C 1
ATOM 687 O O . LEU A 1 85 ? 1.145 2.623 -6.738 1.00 88.88 85 LEU A O 1
ATOM 691 N N . ARG A 1 86 ? 0.823 4.736 -7.450 1.00 85.38 86 ARG A N 1
ATOM 692 C CA . ARG A 1 86 ? 2.090 4.819 -8.178 1.00 85.38 86 ARG A CA 1
ATOM 693 C C . ARG A 1 86 ? 3.246 4.983 -7.187 1.00 85.38 86 ARG A C 1
ATOM 695 O O . ARG A 1 86 ? 3.056 5.500 -6.084 1.00 85.38 86 ARG A O 1
ATOM 702 N N . ILE A 1 87 ? 4.444 4.553 -7.581 1.00 82.62 87 ILE A N 1
ATOM 703 C CA . ILE A 1 87 ? 5.623 4.543 -6.701 1.00 82.62 87 ILE A CA 1
ATOM 704 C C . ILE A 1 87 ? 5.998 5.944 -6.191 1.00 82.62 87 ILE A C 1
ATOM 706 O O . ILE A 1 87 ? 6.357 6.107 -5.029 1.00 82.62 87 ILE A O 1
ATOM 710 N N . ASP A 1 88 ? 5.822 6.971 -7.022 1.00 86.31 88 ASP A N 1
ATOM 711 C CA . ASP A 1 88 ? 6.020 8.380 -6.674 1.00 86.31 88 ASP A CA 1
ATOM 712 C C . ASP A 1 88 ? 5.013 8.858 -5.615 1.00 86.31 88 ASP A C 1
ATOM 714 O O . ASP A 1 88 ? 5.354 9.594 -4.689 1.00 86.31 88 ASP A O 1
ATOM 718 N N . THR A 1 89 ? 3.766 8.402 -5.729 1.00 88.56 89 THR A N 1
ATOM 719 C CA . THR A 1 89 ? 2.682 8.708 -4.793 1.00 88.56 89 THR A CA 1
ATOM 720 C C . THR A 1 89 ? 2.921 8.017 -3.454 1.00 88.56 89 THR A C 1
ATOM 722 O O . THR A 1 89 ? 2.762 8.640 -2.405 1.00 88.56 89 THR A O 1
ATOM 725 N N . TRP A 1 90 ? 3.356 6.754 -3.481 1.00 87.50 90 TRP A N 1
ATOM 726 C CA . TRP A 1 90 ? 3.769 6.027 -2.282 1.00 87.50 90 TRP A CA 1
ATOM 727 C C . TRP A 1 90 ? 4.960 6.699 -1.592 1.00 87.50 90 TRP A C 1
ATOM 729 O O . TRP A 1 90 ? 4.921 6.903 -0.381 1.00 87.50 90 TRP A O 1
ATOM 739 N N . GLY A 1 91 ? 5.975 7.121 -2.352 1.00 88.62 91 GLY A N 1
ATOM 740 C CA . GLY A 1 91 ? 7.127 7.852 -1.820 1.00 88.62 91 GLY A CA 1
ATOM 741 C C . GLY A 1 91 ? 6.712 9.118 -1.066 1.00 88.62 91 GLY A C 1
ATOM 742 O O . GLY A 1 91 ? 7.042 9.272 0.107 1.00 88.62 91 GLY A O 1
ATOM 743 N N . LYS A 1 92 ? 5.884 9.967 -1.687 1.00 92.12 92 LYS A N 1
ATOM 744 C CA . LYS A 1 92 ? 5.353 11.186 -1.047 1.00 92.12 92 LYS A CA 1
ATOM 745 C C . LYS A 1 92 ? 4.506 10.895 0.192 1.00 92.12 92 LYS A C 1
ATOM 747 O O . LYS A 1 92 ? 4.508 11.682 1.138 1.00 92.12 92 LYS A O 1
ATOM 752 N N . LEU A 1 93 ? 3.756 9.794 0.196 1.00 89.06 93 LEU A N 1
ATOM 753 C CA . LEU A 1 93 ? 2.982 9.371 1.363 1.00 89.06 93 LEU A CA 1
ATOM 754 C C . LEU A 1 93 ? 3.909 9.014 2.532 1.00 89.06 93 LEU A C 1
ATOM 756 O O . LEU A 1 93 ? 3.659 9.433 3.661 1.00 89.06 93 LEU A O 1
ATOM 760 N N . MET A 1 94 ? 4.983 8.272 2.251 1.00 90.06 94 MET A N 1
ATOM 761 C CA . MET A 1 94 ? 5.963 7.860 3.255 1.00 90.06 94 MET A CA 1
ATOM 762 C C . MET A 1 94 ? 6.764 9.043 3.801 1.00 90.06 94 MET A C 1
ATOM 764 O O . MET A 1 94 ? 6.913 9.149 5.016 1.00 90.06 94 MET A O 1
ATOM 768 N N . GLU A 1 95 ? 7.177 9.981 2.944 1.00 95.19 95 GLU A N 1
ATOM 769 C CA . GLU A 1 95 ? 7.809 11.244 3.361 1.00 95.19 95 GLU A CA 1
ATOM 770 C C . GLU A 1 95 ? 6.905 12.038 4.328 1.00 95.19 95 GLU A C 1
ATOM 772 O O . GLU A 1 95 ? 7.373 12.613 5.308 1.00 95.19 95 GLU A O 1
ATOM 777 N N . ASN A 1 96 ? 5.584 12.009 4.115 1.00 93.81 96 ASN A N 1
ATOM 778 C CA . ASN A 1 96 ? 4.606 12.699 4.962 1.00 93.81 96 ASN A CA 1
ATOM 779 C C . ASN A 1 96 ? 4.089 11.869 6.151 1.00 93.81 96 ASN A C 1
ATOM 781 O O . ASN A 1 96 ? 3.203 12.331 6.880 1.00 93.81 96 ASN A O 1
ATOM 785 N N . ARG A 1 97 ? 4.627 10.664 6.398 1.00 92.75 97 ARG A N 1
ATOM 786 C CA . ARG A 1 97 ? 4.132 9.739 7.436 1.00 92.75 97 ARG A CA 1
ATOM 787 C C . ARG A 1 97 ? 4.022 10.400 8.813 1.00 92.75 97 ARG A C 1
ATOM 789 O O . ARG A 1 97 ? 3.021 10.210 9.499 1.00 92.75 97 ARG A O 1
ATOM 796 N N . GLY A 1 98 ? 5.019 11.195 9.209 1.00 93.56 98 GLY A N 1
ATOM 797 C CA . GLY A 1 98 ? 5.022 11.887 10.503 1.00 93.56 98 GLY A CA 1
ATOM 798 C C . GLY A 1 98 ? 3.904 12.928 10.638 1.00 93.56 98 GLY A C 1
ATOM 799 O O . GLY A 1 98 ? 3.243 12.996 11.672 1.00 93.56 98 GLY A O 1
ATOM 800 N N . ALA A 1 99 ? 3.639 13.702 9.582 1.00 94.00 99 ALA A N 1
ATOM 801 C CA . ALA A 1 99 ? 2.553 14.682 9.569 1.00 94.00 99 ALA A CA 1
ATOM 802 C C . ALA A 1 99 ? 1.176 14.001 9.624 1.00 94.00 99 ALA A C 1
ATOM 804 O O . ALA A 1 99 ? 0.302 14.428 10.379 1.00 94.00 99 ALA A O 1
ATOM 805 N N . ILE A 1 100 ? 1.011 12.898 8.886 1.00 90.44 100 ILE A N 1
ATOM 806 C CA . ILE A 1 100 ? -0.209 12.080 8.914 1.00 90.44 100 ILE A CA 1
ATOM 807 C C . ILE A 1 100 ? -0.437 11.515 10.317 1.00 90.44 100 ILE A C 1
ATOM 809 O O . ILE A 1 100 ? -1.549 11.596 10.834 1.00 90.44 100 ILE A O 1
ATOM 813 N N . GLN A 1 101 ? 0.605 10.986 10.962 1.00 90.00 101 GLN A N 1
ATOM 814 C CA . GLN A 1 101 ? 0.492 10.451 12.316 1.00 90.00 101 GLN A CA 1
ATOM 815 C C . GLN A 1 101 ? 0.039 11.525 13.314 1.00 90.00 101 GLN A C 1
ATOM 817 O O . GLN A 1 101 ? -0.910 11.289 14.058 1.00 90.00 101 GLN A O 1
ATOM 822 N N . ARG A 1 102 ? 0.640 12.721 13.278 1.00 92.62 102 ARG A N 1
ATOM 823 C CA . ARG A 1 102 ? 0.226 13.842 14.141 1.00 92.62 102 ARG A CA 1
ATOM 824 C C . ARG A 1 102 ? -1.235 14.229 13.913 1.00 92.62 102 ARG A C 1
ATOM 826 O O . ARG A 1 102 ? -1.970 14.428 14.874 1.00 92.62 102 ARG A O 1
ATOM 833 N N . LEU A 1 103 ? -1.686 14.287 12.658 1.00 91.62 103 LEU A N 1
ATOM 834 C CA . LEU A 1 103 ? -3.088 14.572 12.334 1.00 91.62 103 LEU A CA 1
ATOM 835 C C . LEU A 1 103 ? -4.041 13.502 12.901 1.00 91.62 103 LEU A C 1
ATOM 837 O O . LEU A 1 103 ? -5.115 13.820 13.416 1.00 91.62 103 LEU A O 1
ATOM 841 N N . LEU A 1 104 ? -3.645 12.229 12.838 1.00 86.19 104 LEU A N 1
ATOM 842 C CA . LEU A 1 104 ? -4.410 11.118 13.408 1.00 86.19 104 LEU A CA 1
ATOM 843 C C . LEU A 1 104 ? -4.419 11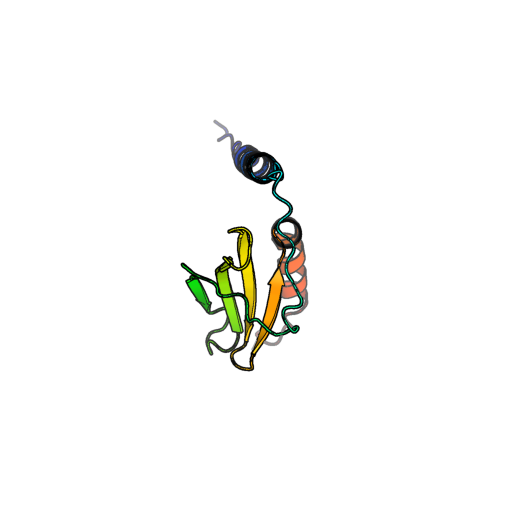.126 14.944 1.00 86.19 104 LEU A C 1
ATOM 845 O O . LEU A 1 104 ? -5.376 10.660 15.553 1.00 86.19 104 LEU A O 1
ATOM 849 N N . GLU A 1 105 ? -3.373 11.643 15.583 1.00 85.19 105 GLU A N 1
ATOM 850 C CA . GLU A 1 105 ? -3.306 11.793 17.040 1.00 85.19 105 GLU A CA 1
ATOM 851 C C . GLU A 1 105 ? -4.162 12.961 17.535 1.00 85.19 105 GLU A C 1
ATOM 853 O O . GLU A 1 105 ? -4.915 12.789 18.488 1.00 85.19 105 GLU A O 1
ATOM 858 N N . VAL A 1 106 ? -4.137 14.105 16.843 1.00 81.44 106 VAL A N 1
ATOM 859 C CA . VAL A 1 106 ? -5.004 15.262 17.144 1.00 81.44 106 VAL A CA 1
ATOM 860 C C . VAL A 1 106 ? -6.487 14.917 16.979 1.00 81.44 106 VAL A C 1
ATOM 862 O O . VAL A 1 106 ? -7.337 15.440 17.694 1.00 81.44 106 VAL A O 1
ATOM 865 N N . SER A 1 107 ? -6.809 14.018 16.049 1.00 67.81 107 SER A N 1
ATOM 866 C CA . SER A 1 107 ? -8.184 13.586 15.777 1.00 67.81 107 SER A CA 1
ATOM 867 C C . SER A 1 107 ? -8.665 12.422 16.646 1.00 67.81 107 SER A C 1
ATOM 869 O O . SER A 1 107 ? -9.789 11.965 16.445 1.00 67.81 107 SER A O 1
ATOM 871 N N . LYS A 1 108 ? -7.878 11.952 17.628 1.00 66.00 108 LYS A N 1
ATOM 872 C CA . LYS A 1 108 ? -8.385 11.069 18.689 1.00 66.00 108 LYS A CA 1
ATOM 873 C C . LYS A 1 108 ? -9.069 11.933 19.747 1.00 66.00 108 LYS A C 1
ATOM 875 O O . LYS A 1 108 ? -8.376 12.577 20.534 1.00 66.00 108 LYS A O 1
ATOM 880 N N . PRO A 1 109 ? -10.407 11.975 19.806 1.00 57.47 109 PRO A N 1
ATOM 881 C CA . PRO A 1 109 ? -11.063 12.700 20.872 1.00 57.47 109 PRO A CA 1
ATOM 882 C C . PRO A 1 109 ? -10.752 12.053 22.228 1.00 57.47 109 PRO A C 1
ATOM 884 O O . PRO A 1 109 ? -10.756 10.829 22.380 1.00 57.47 109 PRO A O 1
ATOM 887 N N . SER A 1 110 ? -10.471 12.908 23.210 1.00 59.75 110 SER A N 1
ATOM 888 C CA . SER A 1 110 ? -10.213 12.563 24.608 1.00 59.75 110 SER A CA 1
ATOM 889 C C . SER A 1 110 ? -11.472 11.986 25.272 1.00 59.75 110 SER A C 1
ATOM 891 O O . SER A 1 110 ? -12.131 12.669 26.049 1.00 59.75 110 SER A O 1
ATOM 893 N N . TYR A 1 111 ? -11.833 10.740 24.968 1.00 57.94 111 TYR A N 1
ATOM 894 C CA . TYR A 1 111 ? -12.892 10.016 25.686 1.00 57.94 111 TYR A CA 1
ATOM 895 C C . TYR A 1 111 ? -12.363 8.835 26.519 1.00 57.94 111 TYR A C 1
ATOM 897 O O . TYR A 1 111 ? -13.155 8.048 27.019 1.00 57.94 111 TYR A O 1
ATOM 905 N N . PHE A 1 112 ? -11.042 8.697 26.684 1.00 55.25 112 PHE A N 1
ATOM 906 C CA . PHE A 1 112 ? -10.421 7.607 27.460 1.00 55.25 112 PHE A CA 1
ATOM 907 C C . PHE A 1 112 ? -9.835 8.058 28.808 1.00 55.25 112 PHE A C 1
ATOM 909 O O . PHE A 1 112 ? -8.903 7.443 29.316 1.00 55.25 112 PHE A O 1
ATOM 916 N N . LEU A 1 113 ? -10.382 9.122 29.397 1.00 49.25 113 LEU A N 1
ATOM 917 C CA . LEU A 1 113 ? -10.130 9.477 30.795 1.00 49.25 113 LEU A CA 1
ATOM 918 C C . LEU A 1 113 ? -11.430 9.324 31.594 1.00 49.25 113 LEU A C 1
ATOM 920 O O . LEU A 1 113 ? -12.085 10.316 31.906 1.00 49.25 113 LEU A O 1
ATOM 924 N N . LEU A 1 114 ? -11.809 8.076 31.873 1.00 45.53 114 LEU A N 1
ATOM 925 C CA . LEU A 1 114 ? -12.675 7.689 32.989 1.00 45.53 114 LEU A CA 1
ATOM 926 C C . LEU A 1 114 ? -12.094 6.432 33.633 1.00 45.53 114 LEU A C 1
ATOM 928 O O . LEU A 1 114 ? -11.778 5.492 32.868 1.00 45.53 114 LEU A O 1
#

Foldseek 3Di:
DDDDDDDDVPVLVVVVVVVVVVPPDDPDDDDDDDDDPDPPQPFPPKDWDQPDPVSQKIWIWGFRDPPDTDIWIWIDGPVPDIDIDDPVRVSVCVVCVVVVVVVVVVPPPPPPPD

Organism: Harpegnathos saltator (NCBI:txid610380)